Protein AF-A0A4R5CCH2-F1 (afdb_monomer_lite)

Foldseek 3Di:
DDDPDDPPPVPPDPPPPPPPPDPLPCPPVNLVVLVVLCVVPVPDDLVRSVVCCCVVVVDPPDDSVSSNVSVVVVD

Structure (mmCIF, N/CA/C/O backbone):
data_AF-A0A4R5CCH2-F1
#
_entry.id   AF-A0A4R5CCH2-F1
#
loop_
_atom_site.group_PDB
_atom_site.id
_atom_site.type_symbol
_atom_site.label_atom_id
_atom_site.label_alt_id
_atom_site.label_comp_id
_atom_site.label_asym_id
_atom_site.label_entity_id
_atom_site.label_seq_id
_atom_site.pdbx_PDB_ins_code
_atom_site.Cartn_x
_atom_site.Cartn_y
_atom_site.Cartn_z
_atom_site.occupancy
_atom_site.B_iso_or_equiv
_atom_site.auth_seq_id
_atom_site.auth_comp_id
_atom_site.auth_asym_id
_atom_site.auth_atom_id
_atom_site.pdbx_PDB_model_num
ATOM 1 N N . MET A 1 1 ? 41.257 -44.486 -39.800 1.00 42.97 1 MET A N 1
ATOM 2 C CA . MET A 1 1 ? 41.336 -43.110 -39.273 1.00 42.97 1 MET A CA 1
ATOM 3 C C . MET A 1 1 ? 39.977 -42.696 -38.719 1.00 42.97 1 MET A C 1
ATOM 5 O O . MET A 1 1 ? 39.032 -42.554 -39.477 1.00 42.97 1 MET A O 1
ATOM 9 N N . THR A 1 2 ? 39.913 -42.635 -37.389 1.00 51.78 2 THR A N 1
ATOM 10 C CA . THR A 1 2 ? 39.314 -41.570 -36.561 1.00 51.78 2 THR A CA 1
ATOM 11 C C . THR A 1 2 ? 37.895 -41.038 -36.848 1.00 51.78 2 THR A C 1
ATOM 13 O O . THR A 1 2 ? 37.690 -40.193 -37.707 1.00 51.78 2 THR A O 1
ATOM 16 N N . TYR A 1 3 ? 36.972 -41.487 -35.982 1.00 40.88 3 TYR A N 1
ATOM 17 C CA . TYR A 1 3 ? 35.938 -40.728 -35.254 1.00 40.88 3 TYR A CA 1
ATOM 18 C C . TYR A 1 3 ? 35.031 -39.755 -36.033 1.00 40.88 3 TYR A C 1
ATOM 20 O O . TYR A 1 3 ? 35.341 -38.577 -36.187 1.00 40.88 3 TYR A O 1
ATOM 28 N N . SER A 1 4 ? 33.816 -40.210 -36.361 1.00 46.62 4 SER A N 1
ATOM 29 C CA . SER A 1 4 ? 32.661 -39.318 -36.533 1.00 46.62 4 SER A CA 1
ATOM 30 C C . SER A 1 4 ? 32.070 -39.001 -35.158 1.00 46.62 4 SER A C 1
ATOM 32 O O . SER A 1 4 ? 31.279 -39.762 -34.601 1.00 46.62 4 SER A O 1
ATOM 34 N N . ASP A 1 5 ? 32.540 -37.895 -34.596 1.00 47.88 5 ASP A N 1
ATOM 35 C CA . ASP A 1 5 ? 32.044 -37.296 -33.366 1.00 47.88 5 ASP A CA 1
ATOM 36 C C . ASP A 1 5 ? 30.699 -36.577 -33.599 1.00 47.88 5 ASP A C 1
ATOM 38 O O . ASP A 1 5 ? 30.416 -36.075 -34.686 1.00 47.88 5 ASP A O 1
ATOM 42 N N . LYS A 1 6 ? 29.923 -36.488 -32.514 1.00 48.94 6 LYS A N 1
ATOM 43 C CA . LYS A 1 6 ? 28.742 -35.627 -32.300 1.00 48.94 6 LYS A CA 1
ATOM 44 C C . LYS A 1 6 ? 27.404 -36.088 -32.88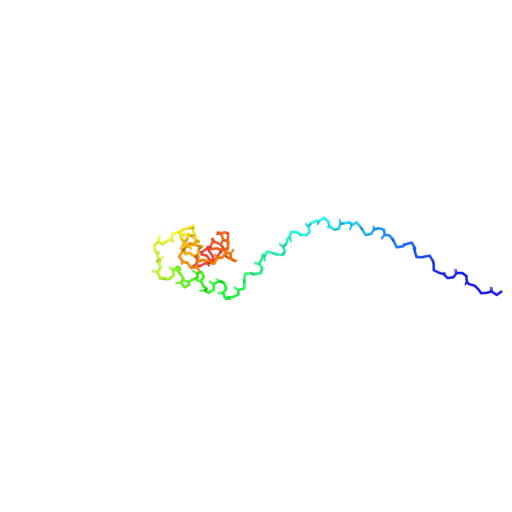2 1.00 48.94 6 LYS A C 1
ATOM 46 O O . LYS A 1 6 ? 26.815 -35.507 -33.789 1.00 48.94 6 LYS A O 1
ATOM 51 N N . ARG A 1 7 ? 26.810 -37.056 -32.174 1.00 50.62 7 ARG A N 1
ATOM 52 C CA . ARG A 1 7 ? 25.352 -37.133 -31.998 1.00 50.62 7 ARG A CA 1
ATOM 53 C C . ARG A 1 7 ? 24.852 -35.892 -31.242 1.00 50.62 7 ARG A C 1
ATOM 55 O O . ARG A 1 7 ? 24.551 -35.981 -30.057 1.00 50.62 7 ARG A O 1
ATOM 62 N N . GLU A 1 8 ? 24.678 -34.759 -31.908 1.00 51.41 8 GLU A N 1
ATOM 63 C CA . GLU A 1 8 ? 23.887 -33.649 -31.353 1.00 51.41 8 GLU A CA 1
ATOM 64 C C . GLU A 1 8 ? 22.397 -33.890 -31.609 1.00 51.41 8 GLU A C 1
ATOM 66 O O . GLU A 1 8 ? 21.688 -33.125 -32.257 1.00 51.41 8 GLU A O 1
ATOM 71 N N . ARG A 1 9 ? 21.886 -34.995 -31.056 1.00 51.84 9 ARG A N 1
ATOM 72 C CA . ARG A 1 9 ? 20.450 -35.153 -30.836 1.00 51.84 9 ARG A CA 1
ATOM 73 C C . ARG A 1 9 ? 20.116 -34.354 -29.579 1.00 51.84 9 ARG A C 1
ATOM 75 O O . ARG A 1 9 ? 19.884 -34.926 -28.518 1.00 51.84 9 ARG A O 1
ATOM 82 N N . SER A 1 10 ? 20.138 -33.027 -29.697 1.00 47.66 10 SER A N 1
ATOM 83 C CA . SER A 1 10 ? 19.611 -32.137 -28.667 1.00 47.66 10 SER A CA 1
ATOM 84 C C . SER A 1 10 ? 18.113 -32.377 -28.582 1.00 47.66 10 SER A C 1
ATOM 86 O O . SER A 1 10 ? 17.314 -31.893 -29.382 1.00 47.66 10 SER A O 1
ATOM 88 N N . VAL A 1 11 ? 17.775 -33.247 -27.635 1.00 53.03 11 VAL A N 1
ATOM 89 C CA . VAL A 1 11 ? 16.446 -33.521 -27.112 1.00 53.03 11 VAL A CA 1
ATOM 90 C C . VAL A 1 11 ? 15.677 -32.207 -27.083 1.00 53.03 11 VAL A C 1
ATOM 92 O O . VAL A 1 11 ? 16.117 -31.248 -26.448 1.00 53.03 11 VAL A O 1
ATOM 95 N N . ARG A 1 12 ? 14.550 -32.154 -27.804 1.00 52.44 12 ARG A N 1
ATOM 96 C CA . ARG A 1 12 ? 13.560 -31.083 -27.673 1.00 52.44 12 ARG A CA 1
ATOM 97 C C . ARG A 1 12 ? 13.299 -30.927 -26.180 1.00 52.44 12 ARG A C 1
ATOM 99 O O . ARG A 1 12 ? 12.662 -31.797 -25.588 1.00 52.44 12 ARG A O 1
ATOM 106 N N . ARG A 1 13 ? 13.855 -29.878 -25.564 1.00 56.25 13 ARG A N 1
ATOM 107 C CA . ARG A 1 13 ? 13.519 -29.519 -24.188 1.00 56.25 13 ARG A CA 1
ATOM 108 C C . ARG A 1 13 ? 11.995 -29.427 -24.170 1.00 56.25 13 ARG A C 1
ATOM 110 O O . ARG A 1 13 ? 11.456 -28.710 -25.019 1.00 56.25 13 ARG A O 1
ATOM 117 N N . PRO A 1 14 ? 11.285 -30.166 -23.304 1.00 49.34 14 PRO A N 1
ATOM 118 C CA . PRO A 1 14 ? 9.875 -29.884 -23.125 1.00 49.34 14 PRO A CA 1
ATOM 119 C C . PRO A 1 14 ? 9.790 -28.396 -22.789 1.00 49.34 14 PRO A C 1
ATOM 121 O O . PRO A 1 14 ? 10.570 -27.923 -21.958 1.00 49.34 14 PRO A O 1
ATOM 124 N N . LEU A 1 15 ? 8.921 -27.659 -23.493 1.00 56.09 15 LEU A N 1
ATOM 125 C CA . LEU A 1 15 ? 8.470 -26.348 -23.041 1.00 56.09 15 LEU A CA 1
ATOM 126 C C . LEU A 1 15 ? 8.154 -26.543 -21.560 1.00 56.09 15 LEU A C 1
ATOM 128 O O . LEU A 1 15 ? 7.195 -27.247 -21.232 1.00 56.09 15 LEU A O 1
ATOM 132 N N . GLN A 1 16 ? 9.021 -26.030 -20.683 1.00 50.03 16 GLN A N 1
ATOM 133 C CA . GLN A 1 16 ? 8.724 -25.948 -19.266 1.00 50.03 16 GLN A CA 1
ATOM 134 C C . GLN A 1 16 ? 7.439 -25.143 -19.229 1.00 50.03 16 GLN A C 1
ATOM 136 O O . GLN A 1 16 ? 7.408 -23.972 -19.611 1.00 50.03 16 GLN A O 1
ATOM 141 N N . ARG A 1 17 ? 6.364 -25.877 -18.943 1.00 47.47 17 ARG A N 1
ATOM 142 C CA . ARG A 1 17 ? 5.005 -25.393 -18.771 1.00 47.47 17 ARG A CA 1
ATOM 143 C C . ARG A 1 17 ? 5.139 -24.129 -17.954 1.00 47.47 17 ARG A C 1
ATOM 145 O O . ARG A 1 17 ? 5.718 -24.225 -16.879 1.00 47.47 17 ARG A O 1
ATOM 152 N N . SER A 1 18 ? 4.693 -23.012 -18.521 1.00 46.62 18 SER A N 1
ATOM 153 C CA . SER A 1 18 ? 4.525 -21.709 -17.890 1.00 46.62 18 SER A CA 1
ATOM 154 C C . SER A 1 18 ? 4.932 -21.739 -16.421 1.00 46.62 18 SER A C 1
ATOM 156 O O . SER A 1 18 ? 4.099 -22.026 -15.562 1.00 46.62 18 SER A O 1
ATOM 158 N N . THR A 1 19 ? 6.222 -21.534 -16.131 1.00 43.81 19 THR A N 1
ATOM 159 C CA . THR A 1 19 ? 6.613 -21.148 -14.779 1.00 43.81 19 THR A CA 1
ATOM 160 C C . THR A 1 19 ? 5.770 -19.917 -14.532 1.00 43.81 19 THR A C 1
ATOM 162 O O . THR A 1 19 ? 5.930 -18.933 -15.261 1.00 43.81 19 THR A O 1
ATOM 165 N N . SER A 1 20 ? 4.788 -20.012 -13.629 1.00 46.69 20 SER A N 1
ATOM 166 C CA . SER A 1 20 ? 4.054 -18.843 -13.158 1.00 46.69 20 SER A CA 1
ATOM 167 C C . SER A 1 20 ? 5.091 -17.741 -12.984 1.00 46.69 20 SER A C 1
ATOM 169 O O . SER A 1 20 ? 6.124 -18.040 -12.372 1.00 46.69 20 SER A O 1
ATOM 171 N N . PRO A 1 21 ? 4.918 -16.553 -13.596 1.00 45.50 21 PRO A N 1
ATOM 172 C CA . PRO A 1 21 ? 5.894 -15.486 -13.432 1.00 45.50 21 PRO A CA 1
ATOM 173 C C . PRO A 1 21 ? 6.178 -15.405 -11.936 1.00 45.50 21 PRO A C 1
ATOM 175 O O . PRO A 1 21 ? 5.220 -15.422 -11.156 1.00 45.50 21 PRO A O 1
ATOM 178 N N . ALA A 1 22 ? 7.462 -15.492 -11.560 1.00 48.47 22 ALA A N 1
ATOM 179 C CA . ALA A 1 22 ? 7.901 -15.442 -10.168 1.00 48.47 22 ALA A CA 1
ATOM 180 C C . ALA A 1 22 ? 7.026 -14.415 -9.440 1.00 48.47 22 ALA A C 1
ATOM 182 O O . ALA A 1 22 ? 6.798 -13.359 -10.044 1.00 48.47 22 ALA A O 1
ATOM 183 N N . PRO A 1 23 ? 6.435 -14.755 -8.272 1.00 51.53 23 PRO A N 1
ATOM 184 C CA . PRO A 1 23 ? 5.437 -13.908 -7.624 1.00 51.53 23 PRO A CA 1
ATOM 185 C C . PRO A 1 23 ? 6.029 -12.513 -7.586 1.00 51.53 23 PRO A C 1
ATOM 187 O O . PRO A 1 23 ? 7.073 -12.357 -6.966 1.00 51.53 23 PRO A O 1
ATOM 190 N N . ALA A 1 24 ? 5.458 -11.606 -8.391 1.00 55.31 24 ALA A N 1
ATOM 191 C CA . ALA A 1 24 ? 6.120 -10.387 -8.840 1.00 55.31 24 ALA A CA 1
ATOM 192 C C . ALA A 1 24 ? 6.887 -9.791 -7.669 1.00 55.31 24 ALA A C 1
ATOM 194 O O . ALA A 1 24 ? 6.219 -9.373 -6.724 1.00 55.31 24 ALA A O 1
ATOM 195 N N . ASP A 1 25 ? 8.228 -9.888 -7.709 1.00 54.81 25 ASP A N 1
ATOM 196 C CA . ASP A 1 25 ? 9.087 -9.652 -6.547 1.00 54.81 25 ASP A CA 1
ATOM 197 C C . ASP A 1 25 ? 8.572 -8.406 -5.845 1.00 54.81 25 ASP A C 1
ATOM 199 O O . ASP A 1 25 ? 8.512 -7.307 -6.419 1.00 54.81 25 ASP A O 1
ATOM 203 N N . LEU A 1 26 ? 8.025 -8.632 -4.655 1.00 61.38 26 LEU A N 1
ATOM 204 C CA . LEU A 1 26 ? 7.426 -7.592 -3.857 1.00 61.38 26 LEU A CA 1
ATOM 205 C C . LEU A 1 26 ? 8.601 -6.785 -3.317 1.00 61.38 26 LEU A C 1
ATOM 207 O O . LEU A 1 26 ? 9.080 -7.034 -2.217 1.00 61.38 26 LEU A O 1
ATOM 211 N N . ASP A 1 27 ? 9.123 -5.887 -4.154 1.00 72.75 27 ASP A N 1
ATOM 212 C CA . ASP A 1 27 ? 10.263 -5.049 -3.814 1.00 72.75 27 ASP A CA 1
ATOM 213 C C . ASP A 1 27 ? 9.988 -4.386 -2.462 1.00 72.75 27 ASP A C 1
ATOM 215 O O . ASP A 1 27 ? 8.914 -3.804 -2.271 1.00 72.75 27 ASP A O 1
ATOM 219 N N . ASP A 1 28 ? 10.964 -4.393 -1.551 1.00 76.69 28 ASP A N 1
ATOM 220 C CA . ASP A 1 28 ? 10.857 -3.731 -0.241 1.00 76.69 28 ASP A CA 1
ATOM 221 C C . ASP A 1 28 ? 10.348 -2.283 -0.361 1.00 76.69 28 ASP A C 1
ATOM 223 O O . ASP A 1 28 ? 9.601 -1.786 0.485 1.00 76.69 28 ASP A O 1
ATOM 227 N N . ALA A 1 29 ? 10.689 -1.606 -1.464 1.00 82.12 29 ALA A 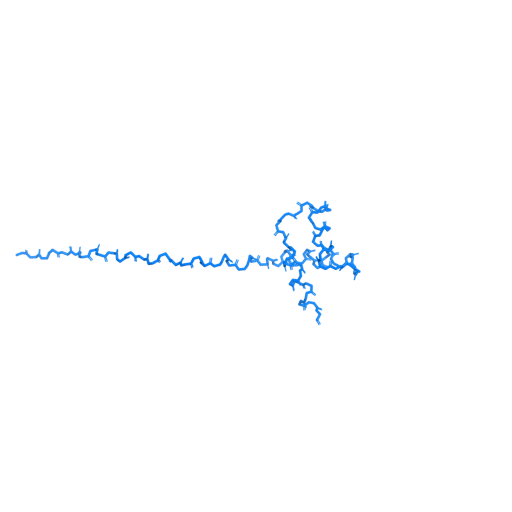N 1
ATOM 228 C CA . ALA A 1 29 ? 10.197 -0.273 -1.791 1.00 82.12 29 ALA A CA 1
ATOM 229 C C . ALA A 1 29 ? 8.670 -0.216 -2.000 1.00 82.12 29 ALA A C 1
ATOM 231 O O . ALA A 1 29 ? 8.025 0.724 -1.532 1.00 82.12 29 ALA A O 1
ATOM 232 N N . LYS A 1 30 ? 8.080 -1.200 -2.691 1.00 84.50 30 LYS A N 1
ATOM 233 C CA . LYS A 1 30 ? 6.628 -1.293 -2.916 1.00 84.50 30 LYS A CA 1
ATOM 234 C C . LYS A 1 30 ? 5.906 -1.641 -1.618 1.00 84.50 30 LYS A C 1
ATOM 236 O O . LYS A 1 30 ? 4.918 -0.988 -1.294 1.00 84.50 30 LYS A O 1
ATOM 241 N N . THR A 1 31 ? 6.438 -2.589 -0.846 1.00 85.75 31 THR A N 1
ATOM 242 C CA . THR A 1 31 ? 5.914 -2.961 0.478 1.00 85.75 31 THR A CA 1
ATOM 243 C C . THR A 1 31 ? 5.866 -1.758 1.408 1.00 85.75 31 THR A C 1
ATOM 245 O O . THR A 1 31 ? 4.815 -1.424 1.956 1.00 85.75 31 THR A O 1
ATOM 248 N N . ARG A 1 32 ? 6.986 -1.034 1.523 1.00 87.12 32 ARG A N 1
ATOM 249 C CA . ARG A 1 32 ? 7.072 0.181 2.335 1.00 87.12 32 ARG A CA 1
ATOM 250 C C . ARG A 1 32 ? 6.087 1.249 1.871 1.00 87.12 32 ARG A C 1
ATOM 252 O O . ARG A 1 32 ? 5.474 1.906 2.705 1.00 87.12 32 ARG A O 1
ATOM 259 N N . PHE A 1 33 ? 5.910 1.404 0.561 1.00 88.00 33 PHE A N 1
ATOM 260 C CA . PHE A 1 33 ? 4.966 2.369 0.007 1.00 88.00 33 PHE A CA 1
ATOM 261 C C . PHE A 1 33 ? 3.510 2.020 0.345 1.00 88.00 33 PHE A C 1
ATOM 263 O O . PHE A 1 33 ? 2.760 2.891 0.779 1.00 88.00 33 PHE A O 1
ATOM 270 N N . ILE A 1 34 ? 3.120 0.748 0.213 1.00 87.38 34 ILE A N 1
ATOM 271 C CA . ILE A 1 34 ? 1.788 0.264 0.605 1.00 87.38 34 ILE A CA 1
ATOM 272 C C . ILE A 1 34 ? 1.547 0.529 2.097 1.00 87.38 34 ILE A C 1
ATOM 274 O O . ILE A 1 34 ? 0.497 1.055 2.466 1.00 87.38 34 ILE A O 1
ATOM 278 N N . LEU A 1 35 ? 2.533 0.227 2.948 1.00 88.50 35 LEU A N 1
ATOM 279 C CA . LEU A 1 35 ? 2.457 0.486 4.387 1.00 88.50 35 LEU A CA 1
ATOM 280 C C . LEU A 1 35 ? 2.355 1.981 4.708 1.00 88.50 35 LEU A C 1
ATOM 282 O O . LEU A 1 35 ? 1.616 2.350 5.615 1.00 88.50 35 LEU A O 1
ATOM 286 N N . GLU A 1 36 ? 3.051 2.849 3.973 1.00 90.69 36 GLU A N 1
ATOM 287 C CA . GLU A 1 36 ? 2.974 4.299 4.166 1.00 90.69 36 GLU A CA 1
ATOM 288 C C . GLU A 1 36 ? 1.582 4.845 3.820 1.00 90.69 36 GLU A C 1
ATOM 290 O O . GLU A 1 36 ? 1.023 5.641 4.576 1.00 90.69 36 GLU A O 1
ATOM 295 N N . VAL A 1 37 ? 0.991 4.397 2.709 1.00 89.12 37 VAL A N 1
ATOM 296 C CA . VAL A 1 37 ? -0.375 4.788 2.327 1.00 89.12 37 VAL A CA 1
ATOM 297 C C . VAL A 1 37 ? -1.387 4.260 3.344 1.00 89.12 37 VAL A C 1
ATOM 299 O O . VAL A 1 37 ? -2.242 5.013 3.807 1.00 89.12 37 VAL A O 1
ATOM 302 N N . ALA A 1 38 ? -1.249 3.005 3.774 1.00 89.25 38 ALA A N 1
ATOM 303 C CA . ALA A 1 38 ? -2.100 2.434 4.813 1.00 89.25 38 ALA A CA 1
ATOM 304 C C . ALA A 1 38 ? -1.930 3.134 6.176 1.00 89.25 38 ALA A C 1
ATOM 306 O O . ALA A 1 38 ? -2.896 3.278 6.921 1.00 89.25 38 ALA A O 1
ATOM 307 N N . ALA A 1 39 ? -0.730 3.622 6.503 1.00 88.94 39 ALA A N 1
ATOM 308 C CA . ALA A 1 39 ? -0.487 4.404 7.715 1.00 88.94 39 ALA A CA 1
ATOM 309 C C . ALA A 1 39 ? -1.152 5.789 7.657 1.00 88.94 39 ALA A C 1
ATOM 311 O O . ALA A 1 39 ? -1.656 6.267 8.672 1.00 88.94 39 ALA A O 1
ATOM 312 N N . LYS A 1 40 ? -1.198 6.419 6.475 1.00 90.62 40 LYS A N 1
ATOM 313 C CA . LYS A 1 40 ? -1.951 7.667 6.250 1.00 90.62 40 LYS A CA 1
ATOM 314 C C . LYS A 1 40 ? -3.464 7.446 6.335 1.00 90.62 40 LYS A C 1
ATOM 316 O O . LYS A 1 40 ? -4.185 8.344 6.765 1.00 90.62 40 LYS A O 1
ATOM 321 N N . HIS A 1 41 ? -3.933 6.248 5.984 1.00 87.56 41 HIS A N 1
ATOM 322 C CA . HIS A 1 41 ? -5.348 5.884 5.977 1.00 87.56 41 HIS A CA 1
ATOM 323 C C . HIS A 1 41 ? -5.624 4.603 6.786 1.00 87.56 41 HIS A C 1
ATOM 325 O O . HIS A 1 41 ? -5.931 3.560 6.213 1.00 87.56 41 HIS A O 1
ATOM 331 N N . PRO A 1 42 ? -5.606 4.663 8.132 1.00 83.44 42 PRO A N 1
ATOM 332 C CA . PRO A 1 42 ? -5.728 3.475 8.989 1.00 83.44 42 PRO A CA 1
ATOM 333 C C . PRO A 1 42 ? -7.101 2.786 8.930 1.00 83.44 42 PRO A C 1
ATOM 335 O O . PRO A 1 42 ? -7.275 1.705 9.484 1.00 83.44 42 PRO A O 1
ATOM 338 N N . ARG A 1 43 ? -8.092 3.426 8.299 1.00 88.25 43 ARG A N 1
ATOM 339 C CA . ARG A 1 43 ? -9.440 2.883 8.086 1.00 88.25 43 ARG A CA 1
ATOM 340 C C . ARG A 1 43 ? -9.626 2.242 6.715 1.00 88.25 43 ARG A C 1
ATOM 342 O O . ARG A 1 43 ? -10.674 1.648 6.496 1.00 88.25 43 ARG A O 1
ATOM 349 N N . PHE A 1 44 ? -8.664 2.400 5.807 1.00 88.19 44 PHE A N 1
ATOM 350 C CA . PHE A 1 44 ? -8.802 1.876 4.458 1.00 88.19 44 PHE A CA 1
ATOM 351 C C . PHE A 1 44 ? -8.604 0.369 4.451 1.00 88.19 44 PHE A C 1
ATOM 353 O O . PHE A 1 44 ? -7.666 -0.178 5.035 1.00 88.19 44 PHE A O 1
ATOM 360 N N . THR A 1 45 ? -9.503 -0.294 3.743 1.00 90.00 45 THR A N 1
ATOM 361 C CA . THR A 1 45 ? -9.363 -1.688 3.352 1.00 90.00 45 THR A CA 1
ATOM 362 C C . THR A 1 45 ? -8.230 -1.839 2.328 1.00 90.00 45 THR A C 1
ATOM 364 O O . THR A 1 45 ? -7.850 -0.870 1.667 1.00 90.00 45 THR A O 1
ATOM 367 N N . PRO A 1 46 ? -7.678 -3.050 2.134 1.00 87.88 46 PRO A N 1
ATOM 368 C CA . PRO A 1 46 ? -6.629 -3.271 1.137 1.00 87.88 46 PRO A CA 1
ATOM 369 C C . PRO A 1 46 ? -7.019 -2.848 -0.286 1.00 87.88 46 PRO A C 1
ATOM 371 O O . PRO A 1 46 ? -6.172 -2.404 -1.061 1.00 87.88 46 PRO A O 1
ATOM 374 N N . GLU A 1 47 ? -8.304 -2.955 -0.620 1.00 89.19 47 GLU A N 1
ATOM 375 C CA . GLU A 1 47 ? -8.859 -2.533 -1.907 1.00 89.19 47 GLU A CA 1
ATOM 376 C C . GLU A 1 47 ? -8.871 -1.007 -2.048 1.00 89.19 47 GLU A C 1
ATOM 378 O O . GLU A 1 47 ? -8.495 -0.482 -3.097 1.00 89.19 47 GLU A O 1
ATOM 383 N N . GLU A 1 48 ? -9.226 -0.287 -0.982 1.00 89.50 48 GLU A N 1
ATOM 384 C CA . GLU A 1 48 ? -9.188 1.179 -0.938 1.00 89.50 48 GLU A CA 1
ATOM 385 C C . GLU A 1 48 ? -7.752 1.709 -0.955 1.00 89.50 48 GLU A C 1
ATOM 387 O O . GLU A 1 48 ? -7.467 2.675 -1.658 1.00 89.50 48 GLU A O 1
ATOM 392 N N . VAL A 1 49 ? -6.819 1.045 -0.264 1.00 89.75 49 VAL A N 1
ATOM 393 C CA . VAL A 1 49 ? -5.385 1.369 -0.354 1.00 89.75 49 VAL A CA 1
ATOM 394 C C . VAL A 1 49 ? -4.890 1.201 -1.791 1.00 89.75 49 VAL A C 1
ATOM 396 O O . VAL A 1 49 ? -4.193 2.071 -2.310 1.00 89.75 49 VAL A O 1
ATOM 399 N N . TYR A 1 50 ? -5.281 0.123 -2.474 1.00 89.38 50 TYR A N 1
ATOM 400 C CA . TYR A 1 50 ? -4.964 -0.051 -3.891 1.00 89.38 50 TYR A CA 1
ATOM 401 C C . TYR A 1 50 ? -5.598 1.037 -4.771 1.00 89.38 50 TYR A C 1
ATOM 403 O O . TYR A 1 50 ? -4.927 1.560 -5.661 1.00 89.38 50 TYR A O 1
ATOM 411 N N . ALA A 1 51 ? -6.859 1.404 -4.528 1.00 90.06 51 ALA A N 1
ATOM 412 C CA . ALA A 1 51 ? -7.527 2.472 -5.266 1.00 90.06 51 ALA A CA 1
ATOM 413 C C . ALA A 1 51 ? -6.802 3.817 -5.087 1.00 90.06 51 ALA A C 1
ATOM 415 O O . ALA A 1 51 ? -6.561 4.517 -6.070 1.00 90.06 51 ALA A O 1
ATOM 416 N N . GLU A 1 52 ? -6.369 4.134 -3.869 1.00 89.38 52 GLU A N 1
ATOM 417 C CA . GLU A 1 52 ? -5.593 5.338 -3.563 1.00 89.38 52 GLU A CA 1
ATOM 418 C C . GLU A 1 52 ? -4.233 5.334 -4.278 1.00 89.38 52 GLU A C 1
ATOM 420 O O . GLU A 1 52 ? -3.828 6.316 -4.903 1.00 89.38 52 GLU A O 1
ATOM 425 N N . ILE A 1 53 ? -3.537 4.196 -4.279 1.00 88.44 53 ILE A N 1
ATOM 426 C CA . ILE A 1 53 ? -2.258 4.042 -4.984 1.00 88.44 53 ILE A CA 1
ATOM 427 C C . ILE A 1 53 ? -2.443 4.184 -6.503 1.00 88.44 53 ILE A C 1
ATOM 429 O O . ILE A 1 53 ? -1.662 4.870 -7.173 1.00 88.44 53 ILE A O 1
ATOM 433 N N . ARG A 1 54 ? -3.486 3.563 -7.061 1.00 86.00 54 ARG A N 1
ATOM 434 C CA . ARG A 1 54 ? -3.713 3.523 -8.507 1.00 86.00 54 ARG A CA 1
ATOM 435 C C . ARG A 1 54 ? -4.257 4.832 -9.062 1.00 86.00 54 ARG A C 1
ATOM 437 O O . ARG A 1 54 ? -3.805 5.269 -10.118 1.00 86.00 54 ARG A O 1
ATOM 444 N N . TYR A 1 55 ? -5.213 5.452 -8.380 1.00 87.62 55 TYR A N 1
ATOM 445 C CA . TYR A 1 55 ? -5.890 6.656 -8.865 1.00 87.62 55 TYR A CA 1
ATOM 446 C C . TYR A 1 55 ? -5.325 7.938 -8.254 1.00 87.62 55 TYR A C 1
ATOM 448 O O . TYR A 1 55 ? -5.181 8.925 -8.975 1.00 87.62 55 TYR A O 1
ATOM 456 N N . GLY A 1 56 ? -4.945 7.920 -6.975 1.00 86.69 56 GLY A N 1
ATOM 457 C CA . GLY A 1 56 ? -4.326 9.064 -6.301 1.00 86.69 56 GLY A CA 1
ATOM 458 C C . GLY A 1 56 ? -2.868 9.253 -6.716 1.00 86.69 56 GLY A C 1
ATOM 459 O O . GLY A 1 56 ? -2.474 10.335 -7.144 1.00 86.69 56 GLY A O 1
ATOM 460 N N . GLN A 1 57 ? -2.072 8.181 -6.665 1.00 83.38 57 GLN A N 1
ATOM 461 C CA . GLN A 1 57 ? -0.624 8.239 -6.925 1.00 83.38 57 GLN A CA 1
ATOM 462 C C . GLN A 1 57 ? -0.222 7.819 -8.351 1.00 83.38 57 GLN A C 1
ATOM 464 O O . GLN A 1 57 ? 0.955 7.881 -8.703 1.00 83.38 57 GLN A O 1
ATOM 469 N N . ARG A 1 58 ? -1.188 7.402 -9.189 1.00 83.19 58 ARG A N 1
ATOM 470 C CA . ARG A 1 58 ? -0.990 6.935 -10.581 1.00 83.19 58 ARG A CA 1
ATOM 471 C C . ARG A 1 58 ? 0.039 5.807 -10.736 1.00 83.19 58 ARG A C 1
ATOM 473 O O . ARG A 1 58 ? 0.593 5.610 -11.821 1.00 83.19 58 ARG A O 1
ATOM 480 N N . ARG A 1 59 ? 0.280 5.030 -9.677 1.00 77.00 59 ARG A N 1
ATOM 481 C CA . ARG A 1 59 ? 1.180 3.873 -9.710 1.00 77.00 59 ARG A CA 1
ATOM 482 C C . ARG A 1 59 ? 0.423 2.639 -10.174 1.00 77.00 59 ARG A C 1
ATOM 484 O O . ARG A 1 59 ? -0.538 2.204 -9.549 1.00 77.00 59 ARG A O 1
ATOM 491 N N . SER A 1 60 ? 0.857 2.099 -11.309 1.00 81.06 60 SER A N 1
ATOM 492 C CA . SER A 1 60 ? 0.267 0.902 -11.932 1.00 81.06 60 SER A CA 1
ATOM 493 C C . SER A 1 60 ? 1.062 -0.370 -11.623 1.00 81.06 60 SER A C 1
ATOM 495 O O . SER A 1 60 ? 0.643 -1.461 -11.994 1.00 81.06 60 SER A O 1
ATOM 497 N N . ASP A 1 61 ? 2.217 -0.215 -10.972 1.00 82.50 61 ASP A N 1
ATOM 498 C CA . ASP A 1 61 ? 3.168 -1.264 -10.607 1.00 82.50 61 ASP A CA 1
ATOM 499 C C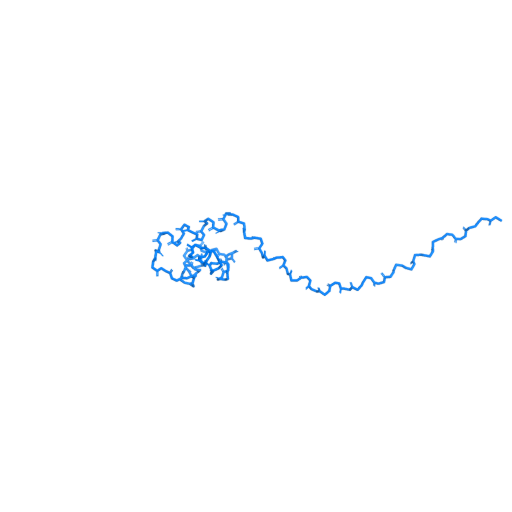 . ASP A 1 61 ? 2.764 -2.051 -9.352 1.00 82.50 61 ASP A C 1
ATOM 501 O O . ASP A 1 61 ? 3.352 -3.093 -9.070 1.00 82.50 61 ASP A O 1
ATOM 505 N N . ILE A 1 62 ? 1.763 -1.568 -8.614 1.00 83.50 62 ILE A N 1
ATOM 506 C CA . ILE A 1 62 ? 1.233 -2.200 -7.405 1.00 83.50 62 ILE A CA 1
ATOM 507 C C . ILE A 1 62 ? -0.141 -2.781 -7.726 1.00 83.50 62 ILE A C 1
ATOM 509 O O . ILE A 1 62 ? -1.009 -2.075 -8.239 1.00 83.50 62 ILE A O 1
ATOM 513 N N . THR A 1 63 ? -0.346 -4.061 -7.420 1.00 86.38 63 THR A N 1
ATOM 514 C CA . THR A 1 63 ? -1.630 -4.749 -7.614 1.00 86.38 63 THR A CA 1
ATOM 515 C C . THR A 1 63 ? -2.426 -4.834 -6.315 1.00 86.38 63 THR A C 1
ATOM 517 O O . THR A 1 63 ? -1.887 -4.692 -5.215 1.00 86.38 63 THR A O 1
ATOM 520 N N . THR A 1 64 ? -3.727 -5.097 -6.432 1.00 86.75 64 THR A N 1
ATOM 521 C CA . THR A 1 64 ? -4.604 -5.317 -5.274 1.00 86.75 64 THR A CA 1
ATOM 522 C C . THR A 1 64 ? -4.138 -6.505 -4.430 1.00 86.75 64 THR A C 1
ATOM 524 O O . THR A 1 64 ? -4.155 -6.423 -3.205 1.00 86.75 64 THR A O 1
ATOM 527 N N . ASP A 1 65 ? -3.645 -7.575 -5.063 1.00 86.44 65 ASP A N 1
ATOM 528 C CA . ASP A 1 65 ? -3.090 -8.739 -4.363 1.00 86.44 65 ASP A CA 1
ATOM 529 C C . ASP A 1 65 ? -1.853 -8.387 -3.532 1.00 86.44 65 ASP A C 1
ATOM 531 O O . ASP A 1 65 ? -1.735 -8.848 -2.399 1.00 86.44 65 ASP A O 1
ATOM 535 N N . MET A 1 66 ? -0.969 -7.519 -4.041 1.00 85.69 66 MET A N 1
ATOM 536 C CA . MET A 1 66 ? 0.181 -7.024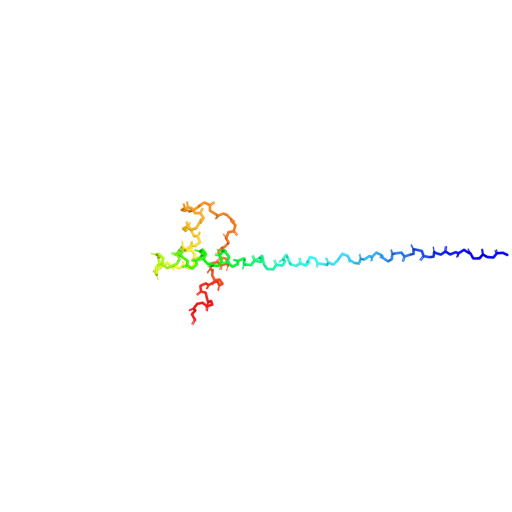 -3.274 1.00 85.69 66 MET A CA 1
ATOM 537 C C . MET A 1 66 ? -0.275 -6.237 -2.044 1.00 85.69 66 MET A C 1
ATOM 539 O O . MET A 1 66 ? 0.208 -6.491 -0.943 1.00 85.69 66 MET A O 1
ATOM 543 N N . ALA A 1 67 ? -1.236 -5.320 -2.206 1.00 86.81 67 ALA A N 1
ATOM 544 C CA . ALA A 1 67 ? -1.780 -4.551 -1.087 1.00 86.81 67 ALA A CA 1
ATOM 545 C C . ALA A 1 67 ? -2.423 -5.463 -0.032 1.00 86.81 67 ALA A C 1
ATOM 547 O O . ALA A 1 67 ? -2.188 -5.298 1.165 1.00 86.81 67 ALA A O 1
ATOM 548 N N . ARG A 1 68 ? -3.182 -6.471 -0.474 1.00 88.75 68 ARG A N 1
ATOM 549 C CA . ARG A 1 68 ? -3.801 -7.466 0.404 1.00 88.75 68 ARG A CA 1
ATOM 550 C C . ARG A 1 68 ? -2.767 -8.312 1.136 1.00 88.75 68 ARG A C 1
ATOM 552 O O . ARG A 1 68 ? -2.929 -8.530 2.330 1.00 88.75 68 ARG A O 1
ATOM 559 N N . HIS A 1 69 ? -1.727 -8.771 0.449 1.00 87.06 69 HIS A N 1
ATOM 560 C CA . HIS A 1 69 ? -0.685 -9.602 1.043 1.00 87.06 69 HIS A CA 1
ATOM 561 C C . HIS A 1 69 ? 0.106 -8.838 2.114 1.00 87.06 69 HIS A C 1
ATOM 563 O O . HIS A 1 69 ? 0.236 -9.321 3.234 1.00 87.06 69 HIS A O 1
ATOM 569 N N . VAL A 1 70 ? 0.528 -7.605 1.813 1.00 85.19 70 VAL A N 1
ATOM 570 C CA . VAL A 1 70 ? 1.270 -6.740 2.750 1.00 85.19 70 VAL A CA 1
ATOM 571 C C . VAL A 1 70 ? 0.449 -6.388 3.988 1.00 85.19 70 VAL A C 1
ATOM 573 O O . VAL A 1 70 ? 0.969 -6.360 5.099 1.00 85.19 70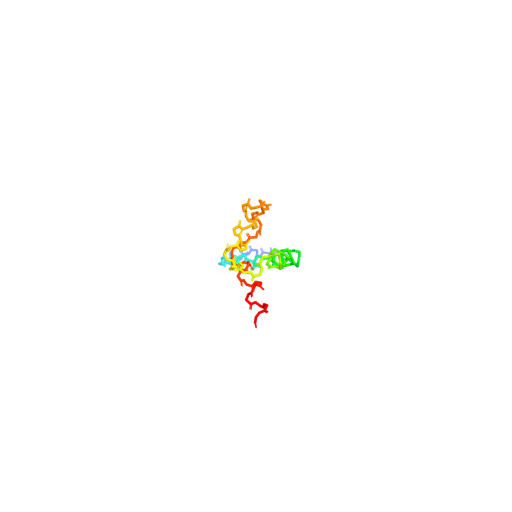 VAL A O 1
ATOM 576 N N . LEU A 1 71 ? -0.843 -6.106 3.812 1.00 83.38 71 LEU A N 1
ATOM 577 C CA . LEU A 1 71 ? -1.714 -5.754 4.933 1.00 83.38 71 LEU A CA 1
ATOM 578 C C . LEU A 1 71 ? -2.176 -6.971 5.737 1.00 83.38 71 LEU A C 1
ATOM 580 O O . LEU A 1 71 ? -2.489 -6.812 6.914 1.00 83.38 71 LEU A O 1
ATOM 584 N N . ALA A 1 72 ? -2.207 -8.159 5.130 1.00 83.81 72 ALA A N 1
ATOM 585 C CA . ALA A 1 72 ? -2.478 -9.407 5.833 1.00 83.81 72 ALA A CA 1
ATOM 586 C C . ALA A 1 72 ? -1.302 -9.837 6.724 1.00 83.81 72 ALA A C 1
ATOM 588 O O . ALA A 1 72 ? -1.553 -10.317 7.816 1.00 83.81 72 ALA A O 1
ATOM 589 N N . ASP A 1 73 ? -0.051 -9.621 6.300 1.00 75.44 73 ASP A N 1
ATOM 590 C CA . ASP A 1 73 ? 1.153 -9.933 7.097 1.00 75.44 73 ASP A CA 1
ATOM 591 C C . ASP A 1 73 ? 1.313 -9.020 8.333 1.00 75.44 73 ASP A C 1
ATOM 593 O O . ASP A 1 73 ? 1.910 -9.392 9.338 1.00 75.44 73 ASP A O 1
ATOM 597 N N . LYS A 1 74 ? 0.718 -7.819 8.293 1.00 62.88 74 LYS A N 1
ATOM 598 C CA . LYS A 1 74 ? 0.721 -6.848 9.401 1.00 62.88 74 LYS A CA 1
ATOM 599 C C . LYS A 1 74 ? -0.157 -7.264 10.602 1.00 62.88 74 LYS A C 1
ATOM 601 O O . LYS A 1 74 ? -0.082 -6.593 11.636 1.00 62.88 74 LYS A O 1
ATOM 606 N N . ASN A 1 75 ? -1.019 -8.276 10.467 1.00 50.31 75 ASN A N 1
ATOM 607 C CA . ASN A 1 75 ? -2.045 -8.650 11.452 1.00 50.31 75 ASN A CA 1
ATOM 608 C C . ASN A 1 75 ? -1.826 -10.072 11.976 1.00 50.31 75 ASN A C 1
ATOM 610 O O . ASN A 1 75 ? -1.857 -10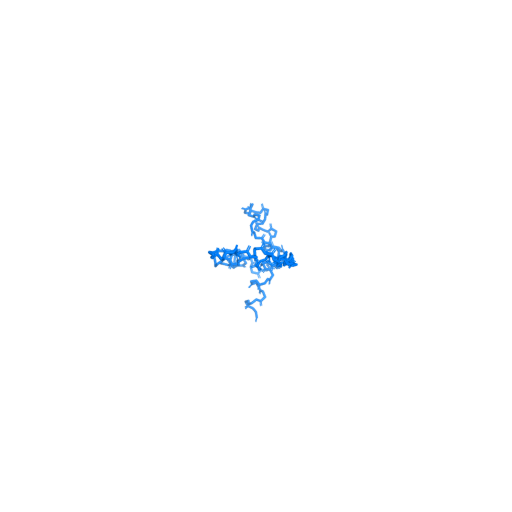.245 13.213 1.00 50.31 75 ASN A O 1
#

Organism: NCBI:txid2530368

Secondary structure (DSSP, 8-state):
----------------------S----HHHHHHHHHHHHH-TT--HHHHHHIIIIIS---S--HHHHHHHHHHT-

pLDDT: mean 72.69, std 17.72, range [40.88, 90.69]

Sequence (75 aa):
MTYSDKRERSVRRPLQRSTSPAPADLDDAKTRFILEVAAKHPRFTPEEVYAEIRYGQRRSDITTDMARHVLADKN

Radius of gyration: 23.0 Å; chains: 1; bounding box: 51×52×51 Å